Protein AF-X0YY48-F1 (afdb_monomer_lite)

Secondary structure (DSSP, 8-state):
-----SHHHHHHHHH-SSSSS---PPPTT-GGG-HHHHHHHHHIIIIITT---SSHHHHHHHHHHHHHHIIIII----------TTHHHHHHHHHHHHHHTT-TT--HHHHHHHHHHHHHHHHH-GGGS-HHHHHHHHHHHHHTHHHHHHHHTT-HHHHHHHHHHHHHHHHHHHH-

Radius of gyration: 23.63 Å; chains: 1; bounding box: 52×36×58 Å

pLDDT: mean 93.82, std 5.01, range [69.31, 98.44]

Structure (mmCIF, N/CA/C/O backbone):
data_AF-X0YY48-F1
#
_entry.id   AF-X0YY48-F1
#
loop_
_atom_site.group_PDB
_atom_site.id
_atom_site.type_symbol
_atom_site.label_atom_id
_atom_site.label_alt_id
_atom_site.label_comp_id
_atom_site.label_asym_id
_atom_site.label_entity_id
_atom_site.label_seq_id
_atom_site.pdbx_PDB_ins_code
_atom_site.Cartn_x
_atom_site.Cartn_y
_atom_site.Cartn_z
_atom_site.occupancy
_atom_site.B_iso_or_equiv
_atom_site.auth_seq_id
_atom_site.auth_comp_id
_atom_site.auth_asym_id
_atom_site.auth_atom_id
_atom_site.pdbx_PDB_model_num
ATOM 1 N N . LEU A 1 1 ? -4.153 14.478 -32.981 1.00 69.31 1 LEU A N 1
ATOM 2 C CA . LEU A 1 1 ? -4.232 14.202 -31.525 1.00 69.31 1 LEU A CA 1
ATOM 3 C C . LEU A 1 1 ? -4.649 15.491 -30.829 1.00 69.31 1 LEU A C 1
ATOM 5 O O . LEU A 1 1 ? -4.263 16.542 -31.331 1.00 69.31 1 LEU A O 1
ATOM 9 N N . PRO A 1 2 ? -5.451 15.445 -29.755 1.00 80.06 2 PRO A N 1
ATOM 10 C CA . PRO A 1 2 ? -5.837 16.655 -29.034 1.00 80.06 2 PRO A CA 1
ATOM 11 C C . PRO A 1 2 ? -4.608 17.358 -28.448 1.00 80.06 2 PRO A C 1
ATOM 13 O O . PRO A 1 2 ? -3.625 16.710 -28.089 1.00 80.06 2 PRO A O 1
ATOM 16 N N . THR A 1 3 ? -4.661 18.684 -28.354 1.00 86.62 3 THR A N 1
ATOM 17 C CA . THR A 1 3 ? -3.601 19.490 -27.736 1.00 86.62 3 THR A CA 1
ATOM 18 C C . THR A 1 3 ? -3.724 19.400 -26.216 1.00 86.62 3 THR A C 1
ATOM 20 O O . THR A 1 3 ? -4.698 19.890 -25.654 1.00 86.62 3 THR A O 1
ATOM 23 N N . LEU A 1 4 ? -2.743 18.789 -25.545 1.00 91.44 4 LEU A N 1
ATOM 24 C CA . LEU A 1 4 ? -2.766 18.540 -24.097 1.00 91.44 4 LEU A CA 1
ATOM 25 C C . LEU A 1 4 ? -1.741 19.431 -23.377 1.00 91.44 4 LEU A C 1
ATOM 27 O O . LEU A 1 4 ? -0.592 19.029 -23.171 1.00 91.44 4 LEU A O 1
ATOM 31 N N . LYS A 1 5 ? -2.131 20.662 -23.023 1.00 92.00 5 LYS A N 1
ATOM 32 C CA . LYS A 1 5 ? -1.200 21.670 -22.483 1.00 92.00 5 LYS A CA 1
ATOM 33 C C . LYS A 1 5 ? -0.936 21.453 -20.995 1.00 92.00 5 LYS A C 1
ATOM 35 O O . LYS A 1 5 ? 0.216 21.458 -20.559 1.00 92.00 5 LYS A O 1
ATOM 40 N N . THR A 1 6 ? -1.986 21.208 -20.218 1.00 95.62 6 THR A N 1
ATOM 41 C CA . THR A 1 6 ? -1.881 21.072 -18.763 1.00 95.62 6 THR A CA 1
ATOM 42 C C . THR A 1 6 ? -1.774 19.609 -18.321 1.00 95.62 6 THR A C 1
ATOM 44 O O . THR A 1 6 ? -2.052 18.673 -19.075 1.00 95.62 6 THR A O 1
ATOM 47 N N . GLN A 1 7 ? -1.351 19.391 -17.071 1.00 89.94 7 GLN A N 1
ATOM 48 C CA . GLN A 1 7 ? -1.396 18.062 -16.451 1.00 89.94 7 GLN A CA 1
ATOM 49 C C . GLN A 1 7 ? -2.834 17.535 -16.370 1.00 89.94 7 GLN A C 1
ATOM 51 O O . GLN A 1 7 ? -3.054 16.343 -16.574 1.00 89.94 7 GLN A O 1
ATOM 56 N N . GLN A 1 8 ? -3.796 18.420 -16.101 1.00 91.88 8 GLN A N 1
ATOM 57 C CA . GLN A 1 8 ? -5.209 18.076 -16.015 1.00 91.88 8 GLN A CA 1
ATOM 58 C C . GLN A 1 8 ? -5.748 17.624 -17.375 1.00 91.88 8 GLN A C 1
ATOM 60 O O . GLN A 1 8 ? -6.347 16.555 -17.442 1.00 91.88 8 GLN A O 1
ATOM 65 N N . ASP A 1 9 ? -5.428 18.342 -18.458 1.00 92.69 9 ASP A N 1
ATOM 66 C CA . ASP A 1 9 ? -5.825 17.965 -19.823 1.00 92.69 9 ASP A CA 1
ATOM 67 C C . ASP A 1 9 ? -5.272 16.583 -20.183 1.00 92.69 9 ASP A C 1
ATOM 69 O O . ASP A 1 9 ? -5.982 15.731 -20.715 1.00 92.69 9 ASP A O 1
ATOM 73 N N . ARG A 1 10 ? -3.990 16.336 -19.865 1.00 92.25 10 ARG A N 1
ATOM 74 C CA . ARG A 1 10 ? -3.350 15.036 -20.103 1.00 92.25 10 ARG A CA 1
ATOM 75 C C . ARG A 1 10 ? -4.027 13.928 -19.315 1.00 92.25 10 ARG A C 1
ATOM 77 O O . ARG A 1 10 ? -4.259 12.861 -19.875 1.00 92.25 10 ARG A O 1
ATOM 84 N N . ARG A 1 11 ? -4.340 14.170 -18.042 1.00 89.25 11 ARG A N 1
ATOM 85 C CA . ARG A 1 11 ? -4.987 13.189 -17.170 1.00 89.25 11 ARG A CA 1
ATOM 86 C C . ARG A 1 11 ? -6.394 12.859 -17.656 1.00 89.25 11 ARG A C 1
ATOM 88 O O . ARG A 1 11 ? -6.673 11.693 -17.905 1.00 89.25 11 ARG A O 1
ATOM 95 N N . GLN A 1 12 ? -7.217 13.880 -17.887 1.00 90.31 12 GLN A N 1
ATOM 96 C CA . GLN A 1 12 ? -8.575 13.724 -18.402 1.00 90.31 12 GLN A CA 1
ATOM 97 C C . GLN A 1 12 ? -8.575 13.005 -19.749 1.00 90.31 12 GLN A C 1
ATOM 99 O O . GLN A 1 12 ? -9.378 12.102 -19.974 1.00 90.31 12 GLN A O 1
ATOM 104 N N . TRP A 1 13 ? -7.645 13.368 -20.638 1.00 91.31 13 TRP A N 1
ATOM 105 C CA . TRP A 1 13 ? -7.492 12.646 -21.885 1.00 91.31 13 TRP A CA 1
ATOM 106 C C . TRP A 1 13 ? -7.127 11.194 -21.606 1.00 91.31 13 TRP A C 1
ATOM 108 O O . TRP A 1 13 ? -7.864 10.325 -22.040 1.00 91.31 13 TRP A O 1
ATOM 118 N N . LEU A 1 14 ? -6.044 10.891 -20.883 1.00 91.00 14 LEU A N 1
ATOM 119 C CA . LEU A 1 14 ? -5.584 9.517 -20.628 1.00 91.00 14 LEU A CA 1
ATOM 120 C C . LEU A 1 14 ? -6.641 8.617 -19.968 1.00 91.00 14 LEU A C 1
ATOM 122 O O . LEU A 1 14 ? -6.733 7.457 -20.359 1.00 91.00 14 LEU A O 1
ATOM 126 N N . GLU A 1 15 ? -7.442 9.154 -19.049 1.00 90.25 15 GLU A N 1
ATOM 127 C CA . GLU A 1 15 ? -8.513 8.441 -18.336 1.00 90.25 15 GLU A CA 1
ATOM 128 C C . GLU A 1 15 ? -9.792 8.254 -19.180 1.00 90.25 15 GLU A C 1
ATOM 130 O O . GLU A 1 15 ? -10.658 7.466 -18.805 1.00 90.25 15 GLU A O 1
ATOM 135 N N . SER A 1 16 ? -9.923 8.930 -20.331 1.00 90.81 16 SER A N 1
ATOM 136 C CA . SER A 1 16 ? -11.097 8.793 -21.203 1.00 90.81 16 SER A CA 1
ATOM 137 C C . SER A 1 16 ? -11.220 7.374 -21.796 1.00 90.81 16 SER A C 1
ATOM 139 O O . SER A 1 16 ? -10.273 6.902 -22.442 1.00 90.81 16 SER A O 1
ATOM 141 N N . PRO A 1 17 ? -12.391 6.717 -21.654 1.00 91.25 17 PRO A N 1
ATOM 142 C CA . PRO A 1 17 ? -12.649 5.384 -22.200 1.00 91.25 17 PRO A CA 1
ATOM 143 C C . PRO A 1 17 ? -12.988 5.393 -23.699 1.00 91.25 17 PRO A C 1
ATOM 145 O O . PRO A 1 17 ? -13.045 4.337 -24.319 1.00 91.25 17 PRO A O 1
ATOM 148 N N . GLU A 1 18 ? -13.188 6.562 -24.312 1.00 89.00 18 GLU A N 1
ATOM 149 C CA . GLU A 1 18 ? -13.645 6.714 -25.707 1.00 89.00 18 GLU A CA 1
ATOM 150 C C . GLU A 1 18 ? -12.530 6.489 -26.746 1.00 89.00 18 GLU A C 1
ATOM 152 O O . GLU A 1 18 ? -12.644 6.843 -27.920 1.00 89.00 18 GLU A O 1
ATOM 157 N N . LYS A 1 19 ? -11.405 5.915 -26.317 1.00 90.56 19 LYS A N 1
ATOM 158 C CA . LYS A 1 19 ? -10.211 5.710 -27.133 1.00 90.56 19 LYS A CA 1
ATOM 159 C C . LYS A 1 19 ? -9.981 4.235 -27.405 1.00 90.56 19 LYS A C 1
ATOM 161 O O . LYS A 1 19 ? -10.219 3.388 -26.555 1.00 90.56 19 LYS A O 1
ATOM 166 N N . ARG A 1 20 ? -9.382 3.940 -28.566 1.00 91.19 20 ARG A N 1
ATOM 167 C CA . ARG A 1 20 ? -8.947 2.579 -28.935 1.00 91.19 20 ARG A CA 1
ATOM 168 C C . ARG A 1 20 ? -8.009 1.951 -27.894 1.00 91.19 20 ARG A C 1
ATOM 170 O O . ARG A 1 20 ? -8.016 0.738 -27.734 1.00 91.19 20 ARG A O 1
ATOM 177 N N . ILE A 1 21 ? -7.178 2.764 -27.239 1.00 89.50 21 ILE A N 1
ATOM 178 C CA . ILE A 1 21 ? -6.265 2.333 -26.176 1.00 89.50 21 ILE A CA 1
ATOM 179 C C . ILE A 1 21 ? -6.704 3.007 -24.879 1.00 89.50 21 ILE A C 1
ATOM 181 O O . ILE A 1 21 ? -6.649 4.236 -24.768 1.00 89.50 21 ILE A O 1
ATOM 185 N N . VAL A 1 22 ? -7.118 2.187 -23.916 1.00 89.38 22 VAL A N 1
ATOM 186 C CA . VAL A 1 22 ? -7.503 2.607 -22.566 1.00 89.38 22 VAL A CA 1
ATOM 187 C C . VAL A 1 22 ? -6.325 2.370 -21.626 1.00 89.38 22 VAL A C 1
ATOM 189 O O . VAL A 1 22 ? -5.726 1.295 -21.625 1.00 89.38 22 VAL A O 1
ATOM 192 N N . PHE A 1 23 ? -5.976 3.384 -20.837 1.00 88.06 23 PHE A N 1
ATOM 193 C CA . PHE A 1 23 ? -4.889 3.295 -19.866 1.00 88.06 23 PHE A CA 1
ATOM 194 C C . PHE A 1 23 ? -5.444 2.903 -18.497 1.00 88.06 23 PHE A C 1
ATOM 196 O O . PHE A 1 23 ? -6.276 3.608 -17.932 1.00 88.06 23 PHE A O 1
ATOM 203 N N . HIS A 1 24 ? -4.946 1.798 -17.941 1.00 84.50 24 HIS A N 1
ATOM 204 C CA . HIS A 1 24 ? -5.220 1.404 -16.562 1.00 84.50 24 HIS A CA 1
ATOM 205 C C . HIS A 1 24 ? -4.072 1.865 -15.668 1.00 84.50 24 HIS A C 1
ATOM 207 O O . HIS A 1 24 ? -2.955 1.355 -15.755 1.00 84.50 24 HIS A O 1
ATOM 213 N N . PHE A 1 25 ? -4.344 2.852 -14.817 1.00 84.19 25 PHE A N 1
ATOM 214 C CA . PHE A 1 25 ? -3.358 3.364 -13.876 1.00 84.19 25 PHE A CA 1
ATOM 215 C C . PHE A 1 25 ? -3.282 2.489 -12.629 1.00 84.19 25 PHE A C 1
ATOM 217 O O . PHE A 1 25 ? -4.297 2.106 -12.049 1.00 84.19 25 PHE A O 1
ATOM 224 N N . LEU A 1 26 ? -2.055 2.208 -12.200 1.00 84.06 26 LEU A N 1
ATOM 225 C CA . LEU A 1 26 ? -1.795 1.593 -10.906 1.00 84.06 26 LEU A CA 1
ATOM 226 C C . LEU A 1 26 ? -2.045 2.609 -9.783 1.00 84.06 26 LEU A C 1
ATOM 228 O O . LEU A 1 26 ? -1.951 3.819 -10.023 1.00 84.06 26 LEU A O 1
ATOM 232 N N . PRO A 1 27 ? -2.324 2.145 -8.551 1.00 82.69 27 PRO A N 1
ATOM 233 C CA . PRO A 1 27 ? -2.406 3.028 -7.398 1.00 82.69 27 PRO A CA 1
ATOM 234 C C . PRO A 1 27 ? -1.161 3.909 -7.286 1.00 82.69 27 PRO A C 1
ATOM 236 O O . PRO A 1 27 ? -0.051 3.484 -7.616 1.00 82.69 27 PRO A O 1
ATOM 239 N N . THR A 1 28 ? -1.327 5.127 -6.777 1.00 79.38 28 THR A N 1
ATOM 240 C CA . THR A 1 28 ? -0.198 6.009 -6.471 1.00 79.38 28 THR A CA 1
ATOM 241 C C . THR A 1 28 ? 0.810 5.269 -5.580 1.00 79.38 28 THR A C 1
ATOM 243 O O . THR A 1 28 ? 0.419 4.608 -4.620 1.00 79.38 28 THR A O 1
ATOM 246 N N . HIS A 1 29 ? 2.104 5.353 -5.912 1.00 80.44 29 HIS A N 1
ATOM 247 C CA . HIS A 1 29 ? 3.204 4.584 -5.291 1.00 80.44 29 HIS A CA 1
ATOM 248 C C . HIS A 1 29 ? 3.178 3.058 -5.522 1.00 80.44 29 HIS A C 1
ATOM 250 O O . HIS A 1 29 ? 4.001 2.330 -4.971 1.00 80.44 29 HIS A O 1
ATOM 256 N N . GLY A 1 30 ? 2.284 2.560 -6.374 1.00 84.81 30 GLY A N 1
ATOM 257 C CA . GLY A 1 30 ? 2.209 1.164 -6.801 1.00 84.81 30 GLY A CA 1
ATOM 258 C C . GLY A 1 30 ? 3.091 0.834 -8.004 1.00 84.81 30 GLY A C 1
ATOM 259 O O . GLY A 1 30 ? 2.754 -0.090 -8.735 1.00 84.81 30 GLY A O 1
ATOM 260 N N . SER A 1 31 ? 4.186 1.569 -8.251 1.00 83.69 31 SER A N 1
ATOM 261 C CA . SER A 1 31 ? 5.044 1.343 -9.431 1.00 83.69 31 SER A CA 1
ATOM 262 C C . SER A 1 31 ? 5.583 -0.084 -9.491 1.00 83.69 31 SER A C 1
ATOM 264 O O . SER A 1 31 ? 5.670 -0.652 -10.568 1.00 83.69 31 SER A O 1
ATOM 266 N N . TRP A 1 32 ? 5.828 -0.713 -8.342 1.00 84.00 32 TRP A N 1
ATOM 267 C CA . TRP A 1 32 ? 6.264 -2.108 -8.239 1.00 84.00 32 TRP A CA 1
ATOM 268 C C . TRP A 1 32 ? 5.260 -3.140 -8.793 1.00 84.00 32 TRP A C 1
ATOM 270 O O . TRP A 1 32 ? 5.640 -4.283 -9.027 1.00 84.00 32 TRP A O 1
ATOM 280 N N . LEU A 1 33 ? 3.994 -2.764 -9.016 1.00 87.44 33 LEU A N 1
ATOM 281 C CA . LEU A 1 33 ? 3.006 -3.598 -9.717 1.00 87.44 33 LEU A CA 1
ATOM 282 C C . LEU A 1 33 ? 3.109 -3.479 -11.244 1.00 87.44 33 LEU A C 1
ATOM 284 O O . LEU A 1 33 ? 2.470 -4.246 -11.964 1.00 87.44 33 LEU A O 1
ATOM 288 N N . ASN A 1 34 ? 3.879 -2.515 -11.750 1.00 87.88 34 ASN A N 1
ATOM 289 C CA . ASN A 1 34 ? 4.043 -2.296 -13.175 1.00 87.88 34 ASN A CA 1
ATOM 290 C C . ASN A 1 34 ? 5.014 -3.327 -13.753 1.00 87.88 34 ASN A C 1
ATOM 292 O O . ASN A 1 34 ? 6.184 -3.377 -13.380 1.00 87.88 34 ASN A O 1
ATOM 296 N N . LEU A 1 35 ? 4.541 -4.125 -14.709 1.00 88.81 35 LEU A N 1
ATOM 297 C CA . LEU A 1 35 ? 5.348 -5.162 -15.357 1.00 88.81 35 LEU A CA 1
ATOM 298 C C . LEU A 1 35 ? 6.591 -4.601 -16.059 1.00 88.81 35 LEU A C 1
ATOM 300 O O . LEU A 1 35 ? 7.588 -5.311 -16.177 1.00 88.81 35 LEU A O 1
ATOM 304 N N . ILE A 1 36 ? 6.567 -3.332 -16.486 1.00 90.50 36 ILE A N 1
ATOM 305 C CA . ILE A 1 36 ? 7.752 -2.708 -17.086 1.00 90.50 36 ILE A CA 1
ATOM 306 C C . ILE A 1 36 ? 8.927 -2.643 -16.101 1.00 90.50 36 ILE A C 1
ATOM 308 O O . ILE A 1 36 ? 10.070 -2.802 -16.515 1.00 90.50 36 ILE A O 1
ATOM 312 N N . GLU A 1 37 ? 8.659 -2.501 -14.799 1.00 91.62 37 GLU A N 1
ATOM 313 C CA . GLU A 1 37 ? 9.699 -2.463 -13.764 1.00 91.62 37 GLU A CA 1
ATOM 314 C C . GLU A 1 37 ? 10.371 -3.832 -13.603 1.00 91.62 37 GLU A C 1
ATOM 316 O O . GLU A 1 37 ? 11.575 -3.914 -13.367 1.00 91.62 37 GLU A O 1
ATOM 321 N N . ILE A 1 38 ? 9.623 -4.926 -13.801 1.00 90.25 38 ILE A N 1
ATOM 322 C CA . ILE A 1 38 ? 10.189 -6.284 -13.832 1.00 90.25 38 ILE A CA 1
ATOM 323 C C . ILE A 1 38 ? 11.161 -6.405 -15.007 1.00 90.25 38 ILE A C 1
ATOM 325 O O . ILE A 1 38 ? 12.280 -6.893 -14.841 1.00 90.25 38 ILE A O 1
ATOM 329 N N . TRP A 1 39 ? 10.759 -5.929 -16.188 1.00 94.50 39 TRP A N 1
ATOM 330 C CA . TRP A 1 39 ? 11.623 -5.944 -17.365 1.00 94.50 39 TRP A CA 1
ATOM 331 C C . TRP A 1 39 ? 12.865 -5.060 -17.189 1.00 94.50 39 TRP A C 1
ATOM 333 O O . TRP A 1 39 ? 13.965 -5.504 -17.512 1.00 94.50 39 TRP A O 1
ATOM 343 N N . PHE A 1 40 ? 12.736 -3.867 -16.600 1.00 95.31 40 PHE A N 1
ATOM 344 C CA . PHE A 1 40 ? 13.894 -3.035 -16.258 1.00 95.31 40 PHE A CA 1
ATOM 345 C C . PHE A 1 40 ? 14.828 -3.721 -15.257 1.00 95.31 40 PHE A C 1
ATOM 347 O O . PHE A 1 40 ? 16.044 -3.640 -15.409 1.00 95.31 40 PHE A O 1
ATOM 354 N N . GLY A 1 41 ? 14.292 -4.468 -14.287 1.00 94.69 41 GLY A N 1
ATOM 355 C CA . GLY A 1 41 ? 15.096 -5.307 -13.399 1.00 94.69 41 GLY A CA 1
ATOM 356 C C . GLY A 1 41 ? 15.887 -6.378 -14.156 1.00 94.69 41 GLY A C 1
ATOM 357 O O . GLY A 1 41 ? 17.062 -6.602 -13.866 1.00 94.69 41 GLY A O 1
ATOM 358 N N . ILE A 1 42 ? 15.281 -7.004 -15.167 1.00 95.75 42 ILE A N 1
ATOM 359 C CA . ILE A 1 42 ? 15.957 -7.974 -16.037 1.00 95.75 42 ILE A CA 1
ATOM 360 C C . ILE A 1 42 ? 17.052 -7.293 -16.864 1.00 95.75 42 ILE A C 1
ATOM 362 O O . ILE A 1 42 ? 18.185 -7.771 -16.857 1.00 95.75 42 ILE A O 1
ATOM 366 N N . LEU A 1 43 ? 16.740 -6.180 -17.535 1.00 97.25 43 LEU A N 1
ATOM 367 C CA . LEU A 1 43 ? 17.709 -5.375 -18.287 1.00 97.25 43 LEU A CA 1
ATOM 368 C C . LEU A 1 43 ? 18.904 -5.009 -17.400 1.00 97.25 43 LEU A C 1
ATOM 370 O O . LEU A 1 43 ? 20.049 -5.251 -17.778 1.00 97.25 43 LEU A O 1
ATOM 374 N N . GLN A 1 44 ? 18.632 -4.506 -16.194 1.00 97.12 44 GLN A N 1
ATOM 375 C CA . GLN A 1 44 ? 19.664 -4.167 -15.226 1.00 97.12 44 GLN A CA 1
ATOM 376 C C . GLN A 1 44 ? 20.539 -5.382 -14.920 1.00 97.12 44 GLN A C 1
ATOM 378 O O . GLN A 1 44 ? 21.747 -5.308 -15.081 1.00 97.12 44 GLN A O 1
ATOM 383 N N . GLN A 1 45 ? 19.958 -6.512 -14.510 1.00 97.38 45 GLN A N 1
ATOM 384 C CA . GLN A 1 45 ? 20.736 -7.684 -14.092 1.00 97.38 45 GLN A CA 1
ATOM 385 C C . GLN A 1 45 ? 21.480 -8.382 -15.237 1.00 97.38 45 GLN A C 1
ATOM 387 O O . GLN A 1 45 ? 22.482 -9.039 -14.976 1.00 97.38 45 GLN A O 1
ATOM 392 N N . LYS A 1 46 ? 20.973 -8.314 -16.472 1.00 95.44 46 LYS A N 1
ATOM 393 C CA . LYS A 1 46 ? 21.483 -9.111 -17.599 1.00 95.44 46 LYS A CA 1
ATOM 394 C C . LYS A 1 46 ? 22.356 -8.335 -18.575 1.00 95.44 46 LYS A C 1
ATOM 396 O O . LYS A 1 46 ? 23.151 -8.961 -19.267 1.00 95.44 46 LYS A O 1
ATOM 401 N N . ALA A 1 47 ? 22.192 -7.018 -18.660 1.00 95.44 47 ALA A N 1
ATOM 402 C CA . ALA A 1 47 ? 22.872 -6.207 -19.666 1.00 95.44 47 ALA A CA 1
ATOM 403 C C . ALA A 1 47 ? 23.691 -5.051 -19.091 1.00 95.44 47 ALA A C 1
ATOM 405 O O . ALA A 1 47 ? 24.547 -4.538 -19.808 1.00 95.44 47 ALA A O 1
ATOM 406 N N . LEU A 1 48 ? 23.401 -4.616 -17.859 1.00 96.62 48 LEU A N 1
ATOM 407 C CA . LEU A 1 48 ? 24.001 -3.411 -17.270 1.00 96.62 48 LEU A CA 1
ATOM 408 C C . LEU A 1 48 ? 24.801 -3.695 -15.997 1.00 96.62 48 LEU A C 1
ATOM 410 O O . LEU A 1 48 ? 25.728 -2.960 -15.673 1.00 96.62 48 LEU A O 1
ATOM 414 N N . LYS A 1 49 ? 24.425 -4.726 -15.240 1.00 94.38 49 LYS A N 1
ATOM 415 C CA . LYS A 1 49 ? 25.099 -5.101 -14.005 1.00 94.38 49 LYS A CA 1
ATOM 416 C C . LYS A 1 49 ? 26.504 -5.591 -14.340 1.00 94.38 49 LYS A C 1
ATOM 418 O O . LYS A 1 49 ? 26.658 -6.481 -15.167 1.00 94.38 49 LYS A O 1
ATOM 423 N N . ASP A 1 50 ? 27.480 -4.991 -13.668 1.00 93.25 50 ASP A N 1
ATOM 424 C CA . ASP A 1 50 ? 28.916 -5.254 -13.800 1.00 93.25 50 ASP A CA 1
ATOM 425 C C . ASP A 1 50 ? 29.561 -4.747 -15.108 1.00 93.25 50 ASP A C 1
ATOM 427 O O . ASP A 1 50 ? 30.735 -5.005 -15.358 1.00 93.25 50 ASP A O 1
ATOM 431 N N . GLU A 1 51 ? 28.837 -3.957 -15.907 1.00 92.38 51 GLU A N 1
ATOM 432 C CA . GLU A 1 51 ? 29.366 -3.310 -17.113 1.00 92.38 51 GLU A CA 1
ATOM 433 C C . GLU A 1 51 ? 29.822 -1.873 -16.819 1.00 92.38 51 GLU A C 1
ATOM 435 O O . GLU A 1 51 ? 29.247 -1.168 -15.987 1.00 92.38 51 GLU A O 1
ATOM 440 N N . SER A 1 52 ? 30.847 -1.414 -17.536 1.00 93.50 52 SER A N 1
ATOM 441 C CA . SER A 1 52 ? 31.292 -0.016 -17.532 1.00 93.50 52 SER A CA 1
ATOM 442 C C . SER A 1 52 ? 31.242 0.538 -18.950 1.00 93.50 52 SER A C 1
ATOM 444 O O . SER A 1 52 ? 31.726 -0.096 -19.885 1.00 93.50 52 SER A O 1
ATOM 446 N N . PHE A 1 53 ? 30.669 1.728 -19.111 1.00 95.62 53 PHE A N 1
ATOM 447 C CA . PHE A 1 53 ? 30.487 2.365 -20.414 1.00 95.62 53 PHE A CA 1
ATOM 448 C C . PHE A 1 53 ? 31.402 3.577 -20.539 1.00 95.62 53 PHE A C 1
ATOM 450 O O . PHE A 1 53 ? 31.512 4.380 -19.616 1.00 95.62 53 PHE A O 1
ATOM 457 N N . ILE A 1 54 ? 32.056 3.704 -21.692 1.00 95.69 54 ILE 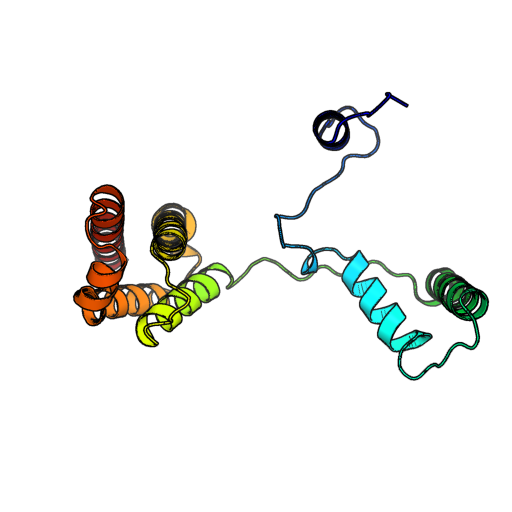A N 1
ATOM 458 C CA . ILE A 1 54 ? 32.997 4.794 -21.980 1.00 95.69 54 ILE A CA 1
ATOM 459 C C . ILE A 1 54 ? 32.236 6.039 -22.475 1.00 95.69 54 ILE A C 1
ATOM 461 O O . ILE A 1 54 ? 32.739 7.157 -22.380 1.00 95.69 54 ILE A O 1
ATOM 465 N N . SER A 1 55 ? 31.000 5.863 -22.958 1.00 97.12 55 SER A N 1
ATOM 466 C CA . SER A 1 55 ? 30.118 6.945 -23.393 1.00 97.12 55 SER A CA 1
ATOM 467 C C . SER A 1 55 ? 28.629 6.614 -23.229 1.00 97.12 55 SER A C 1
ATOM 469 O O . SER A 1 55 ? 28.224 5.448 -23.182 1.00 97.12 55 SER A O 1
ATOM 471 N N . ASP A 1 56 ? 27.791 7.652 -23.247 1.00 96.94 56 ASP A N 1
ATOM 472 C CA . ASP A 1 56 ? 26.327 7.516 -23.297 1.00 96.94 56 ASP A CA 1
ATOM 473 C C . ASP A 1 56 ? 25.858 6.766 -24.553 1.00 96.94 56 ASP A C 1
ATOM 475 O O . ASP A 1 56 ? 24.855 6.047 -24.529 1.00 96.94 56 ASP A O 1
ATOM 479 N N . THR A 1 57 ? 26.595 6.905 -25.659 1.00 97.62 57 THR A N 1
ATOM 480 C CA . THR A 1 57 ? 26.330 6.178 -26.904 1.00 97.62 57 THR A CA 1
ATOM 481 C C . THR A 1 57 ? 26.507 4.676 -26.705 1.00 97.62 57 THR A C 1
ATOM 483 O O . THR A 1 57 ? 25.663 3.903 -27.160 1.00 97.62 57 THR A O 1
ATOM 486 N N . ASP A 1 58 ? 27.545 4.255 -25.980 1.00 96.69 58 ASP A N 1
ATOM 487 C CA . ASP A 1 58 ? 27.796 2.838 -25.698 1.00 96.69 58 ASP A CA 1
ATOM 488 C C . ASP A 1 58 ? 26.702 2.246 -24.810 1.00 96.69 58 ASP A C 1
ATOM 490 O O . ASP A 1 58 ? 26.164 1.180 -25.118 1.00 96.69 58 ASP A O 1
ATOM 494 N N . LEU A 1 59 ? 26.297 2.975 -23.764 1.00 97.25 59 LEU A N 1
ATOM 495 C CA . LEU A 1 59 ? 25.175 2.584 -22.910 1.00 97.25 59 LEU A CA 1
ATOM 496 C C . LEU A 1 59 ? 23.881 2.437 -23.723 1.00 97.25 59 LEU A C 1
ATOM 498 O O . LEU A 1 59 ? 23.179 1.427 -23.621 1.00 97.25 59 LEU A O 1
ATOM 502 N N . LYS A 1 60 ? 23.569 3.423 -24.570 1.00 97.75 60 LYS A N 1
ATOM 503 C CA . LYS A 1 60 ? 22.386 3.388 -25.437 1.00 97.75 60 LYS A CA 1
ATOM 504 C C . LYS A 1 60 ? 22.419 2.181 -26.372 1.00 97.75 60 LYS A C 1
ATOM 506 O O . LYS A 1 60 ? 21.418 1.473 -26.490 1.00 97.75 60 LYS A O 1
ATOM 511 N N . ASN A 1 61 ? 23.557 1.930 -27.015 1.00 97.38 61 ASN A N 1
ATOM 512 C CA . ASN A 1 61 ? 23.728 0.796 -27.918 1.00 97.38 61 ASN A CA 1
ATOM 513 C C . ASN A 1 61 ? 23.557 -0.533 -27.180 1.00 97.38 61 ASN A C 1
ATOM 515 O O . ASN A 1 61 ? 22.873 -1.423 -27.686 1.00 97.38 61 ASN A O 1
ATOM 519 N N . ARG A 1 62 ? 24.093 -0.649 -25.958 1.00 97.12 62 ARG A N 1
ATOM 520 C CA . ARG A 1 62 ? 23.911 -1.829 -25.108 1.00 97.12 62 ARG A CA 1
ATOM 521 C C . ARG A 1 62 ? 22.441 -2.082 -24.783 1.00 97.12 62 ARG A C 1
ATOM 523 O O . ARG A 1 62 ? 21.978 -3.209 -24.949 1.00 97.12 62 ARG A O 1
ATOM 530 N N . ILE A 1 63 ? 21.700 -1.047 -24.380 1.00 97.81 63 ILE A N 1
ATOM 531 C CA . ILE A 1 63 ? 20.264 -1.152 -24.075 1.00 97.81 63 ILE A CA 1
ATOM 532 C C . ILE A 1 63 ? 19.470 -1.566 -25.321 1.00 97.81 63 ILE A C 1
ATOM 534 O O . ILE A 1 63 ? 18.652 -2.484 -25.245 1.00 97.81 63 ILE A O 1
ATOM 538 N N . ILE A 1 64 ? 19.709 -0.925 -26.471 1.00 98.12 64 ILE A N 1
ATOM 539 C CA . ILE A 1 64 ? 19.002 -1.234 -27.726 1.00 98.12 64 ILE A CA 1
ATOM 540 C C . ILE A 1 64 ? 19.309 -2.663 -28.180 1.00 98.12 64 ILE A C 1
ATOM 542 O O . ILE A 1 64 ? 18.389 -3.409 -28.513 1.00 98.12 64 ILE A O 1
ATOM 546 N N . SER A 1 65 ? 20.583 -3.060 -28.150 1.00 97.69 65 SER A N 1
ATOM 547 C CA . SER A 1 65 ? 21.020 -4.407 -28.519 1.00 97.69 65 SER A CA 1
ATOM 548 C C . SER A 1 65 ? 20.359 -5.462 -27.634 1.00 97.69 65 SER A C 1
ATOM 550 O O . SER A 1 65 ? 19.739 -6.386 -28.155 1.00 97.69 65 SER A O 1
ATOM 552 N N . TYR A 1 66 ? 20.386 -5.280 -26.311 1.00 97.69 66 TYR A N 1
ATOM 553 C CA . TYR A 1 66 ? 19.724 -6.209 -25.399 1.00 97.69 66 TYR A CA 1
ATOM 554 C C . TYR A 1 66 ? 18.204 -6.234 -25.591 1.00 97.69 66 TYR A C 1
ATOM 556 O O . TYR A 1 66 ? 17.594 -7.295 -25.514 1.00 97.69 66 TYR A O 1
ATOM 564 N N . THR A 1 67 ? 17.581 -5.089 -25.881 1.00 97.88 67 THR A N 1
ATOM 565 C CA . THR A 1 67 ? 16.141 -5.021 -26.174 1.00 97.88 67 THR A CA 1
ATOM 566 C C . THR A 1 67 ? 15.789 -5.836 -27.420 1.00 97.88 67 THR A C 1
ATOM 568 O O . THR A 1 67 ? 14.786 -6.546 -27.420 1.00 97.88 67 THR A O 1
ATOM 571 N N . ALA A 1 68 ? 16.620 -5.787 -28.466 1.00 98.12 68 ALA A N 1
ATOM 572 C CA . ALA A 1 68 ? 16.432 -6.598 -29.667 1.00 98.12 68 ALA A CA 1
ATOM 573 C C . ALA A 1 68 ? 16.570 -8.100 -29.366 1.00 98.12 68 ALA A C 1
ATOM 575 O O . ALA A 1 68 ? 15.691 -8.873 -29.739 1.00 98.12 68 ALA A O 1
ATOM 576 N N . THR A 1 69 ? 17.612 -8.502 -28.629 1.00 97.75 69 THR A N 1
ATOM 577 C CA . THR A 1 69 ? 17.790 -9.890 -28.167 1.00 97.75 69 THR A CA 1
ATOM 578 C C . THR A 1 69 ? 16.601 -10.353 -27.325 1.00 97.75 69 THR A C 1
ATOM 580 O O . THR A 1 69 ? 16.048 -11.420 -27.560 1.00 97.75 69 THR A O 1
ATOM 583 N N . TRP A 1 70 ? 16.142 -9.530 -26.377 1.00 97.25 70 TRP A N 1
ATOM 584 C CA . TRP A 1 70 ? 14.958 -9.832 -25.578 1.00 97.25 70 TRP A CA 1
ATOM 585 C C . TRP A 1 70 ? 13.731 -10.080 -26.453 1.00 97.25 70 TRP A C 1
ATOM 587 O O . TRP A 1 70 ? 13.065 -11.096 -26.284 1.00 97.25 70 TRP A O 1
ATOM 597 N N . ASN A 1 71 ? 13.449 -9.180 -27.396 1.00 96.62 71 ASN A N 1
ATOM 598 C CA . ASN A 1 71 ? 12.275 -9.280 -28.259 1.00 96.62 71 ASN A CA 1
ATOM 599 C C . ASN A 1 71 ? 12.298 -10.515 -29.167 1.00 96.62 71 ASN A C 1
ATOM 601 O O . ASN A 1 71 ? 11.241 -11.093 -29.406 1.00 96.62 71 ASN A O 1
ATOM 605 N N . ASN A 1 72 ? 13.474 -10.912 -29.652 1.00 97.81 72 ASN A N 1
ATOM 606 C CA . ASN A 1 72 ? 13.615 -12.049 -30.558 1.00 97.81 72 ASN A CA 1
ATOM 607 C C . ASN A 1 72 ? 13.627 -13.392 -29.817 1.00 97.81 72 ASN A C 1
ATOM 609 O O . ASN A 1 72 ? 12.956 -14.328 -30.244 1.00 97.81 72 ASN A O 1
ATOM 613 N N . ASP A 1 73 ? 14.365 -13.474 -28.707 1.00 97.06 73 ASP A N 1
ATOM 614 C CA . ASP A 1 73 ? 14.764 -14.762 -28.127 1.00 97.06 73 ASP A CA 1
ATOM 615 C C . ASP A 1 73 ? 14.081 -15.062 -26.788 1.00 97.06 73 ASP A C 1
ATOM 617 O O . ASP A 1 73 ? 13.904 -16.223 -26.417 1.00 97.06 73 ASP A O 1
ATOM 621 N N . PHE A 1 74 ? 13.699 -14.025 -26.037 1.00 95.81 74 PHE A N 1
ATOM 622 C CA . PHE A 1 74 ? 13.233 -14.173 -24.655 1.00 95.81 74 PHE A CA 1
ATOM 623 C C . PHE A 1 74 ? 11.819 -13.657 -24.416 1.00 95.81 74 PHE A C 1
ATOM 625 O O . PHE A 1 74 ? 11.287 -13.891 -23.334 1.00 95.81 74 PHE A O 1
ATOM 632 N N . ALA A 1 75 ? 11.197 -12.955 -25.362 1.00 94.38 75 ALA A N 1
ATOM 633 C CA . ALA A 1 75 ? 9.902 -12.333 -25.146 1.00 94.38 75 ALA A CA 1
ATOM 634 C C . ALA A 1 75 ? 8.820 -13.383 -24.873 1.00 94.38 75 ALA A C 1
ATOM 636 O O . ALA A 1 75 ? 8.538 -14.266 -25.677 1.00 94.38 75 ALA A O 1
ATOM 637 N N . HIS A 1 76 ? 8.180 -13.251 -23.717 1.00 93.25 76 HIS A N 1
ATOM 638 C CA . HIS A 1 76 ? 7.039 -14.058 -23.320 1.00 93.25 76 HIS A CA 1
ATOM 639 C C . HIS A 1 76 ? 6.111 -13.226 -22.429 1.00 93.25 76 HIS A C 1
ATOM 641 O O . HIS A 1 76 ? 6.560 -12.269 -21.789 1.00 93.25 76 HIS A O 1
ATOM 647 N N . PRO A 1 77 ? 4.816 -13.573 -22.350 1.00 91.44 77 PRO A N 1
ATOM 648 C CA . PRO A 1 77 ? 3.913 -12.934 -21.406 1.00 91.44 77 PRO A CA 1
ATOM 649 C C . PRO A 1 77 ? 4.398 -13.127 -19.965 1.00 91.44 77 PRO A C 1
ATOM 651 O O . PRO A 1 77 ? 4.587 -14.259 -19.508 1.00 91.44 77 PRO A O 1
ATOM 654 N N . PHE A 1 78 ? 4.550 -12.029 -19.223 1.00 88.81 78 PHE A N 1
ATOM 655 C CA . PHE A 1 78 ? 4.783 -12.108 -17.785 1.00 88.81 78 PHE A CA 1
ATOM 656 C C . PHE A 1 78 ? 3.550 -12.693 -17.094 1.00 88.81 78 PHE A C 1
ATOM 658 O O . PHE A 1 78 ? 2.428 -12.216 -17.276 1.00 88.81 78 PHE A O 1
ATOM 665 N N . LYS A 1 79 ? 3.756 -13.721 -16.267 1.00 87.25 79 LYS A N 1
ATOM 666 C CA . LYS A 1 79 ? 2.689 -14.288 -15.438 1.00 87.25 79 LYS A CA 1
ATOM 667 C C . LYS A 1 79 ? 2.496 -13.417 -14.202 1.00 87.25 79 LYS A C 1
ATOM 669 O O . LYS A 1 79 ? 3.339 -13.406 -13.308 1.00 87.25 79 LYS A O 1
ATOM 674 N N . PHE A 1 80 ? 1.378 -12.703 -14.149 1.00 83.94 80 PHE A N 1
ATOM 675 C CA . PHE A 1 80 ? 1.011 -11.911 -12.983 1.00 83.94 80 PHE A CA 1
ATOM 676 C C . PHE A 1 80 ? 0.444 -12.823 -11.890 1.00 83.94 80 PHE A C 1
ATOM 678 O O . PHE A 1 80 ? -0.624 -13.406 -12.052 1.00 83.94 80 PHE A O 1
ATOM 685 N N . SER A 1 81 ? 1.174 -12.969 -10.786 1.00 82.81 81 SER A N 1
ATOM 686 C CA . SER A 1 81 ? 0.766 -13.801 -9.644 1.00 82.81 81 SER A CA 1
ATOM 687 C C . SER A 1 81 ? 0.310 -12.989 -8.431 1.00 82.81 81 SER A C 1
ATOM 689 O O . SER A 1 81 ? -0.143 -13.565 -7.444 1.00 82.81 81 SER A O 1
ATOM 691 N N . TYR A 1 82 ? 0.427 -11.658 -8.471 1.00 85.50 82 TYR A N 1
ATOM 692 C CA . TYR A 1 82 ? 0.090 -10.822 -7.327 1.00 85.50 82 TYR A CA 1
ATOM 693 C C . TYR A 1 82 ? -1.422 -10.601 -7.218 1.00 85.50 82 TYR A C 1
ATOM 695 O O . TYR A 1 82 ? -2.026 -9.908 -8.027 1.00 85.50 82 TYR A O 1
ATOM 703 N N . THR A 1 83 ? -2.035 -11.150 -6.174 1.00 86.44 83 THR A N 1
ATOM 704 C CA . THR A 1 83 ? -3.486 -11.059 -5.935 1.00 86.44 83 THR A CA 1
ATOM 705 C C . THR A 1 83 ? -3.863 -10.042 -4.856 1.00 86.44 83 THR A C 1
ATOM 707 O O . THR A 1 83 ? -5.043 -9.837 -4.579 1.00 86.44 83 THR A O 1
ATOM 710 N N . GLY A 1 84 ? -2.880 -9.421 -4.195 1.00 87.38 84 GLY A N 1
ATOM 711 C CA . GLY A 1 84 ? -3.124 -8.604 -3.000 1.00 87.38 84 GLY A CA 1
ATOM 712 C C . GLY A 1 84 ? -3.409 -9.412 -1.731 1.00 87.38 84 GLY A C 1
ATOM 713 O O . GLY A 1 84 ? -3.652 -8.828 -0.671 1.00 87.38 84 GLY A O 1
ATOM 714 N N . GLU A 1 85 ? -3.366 -10.744 -1.800 1.00 89.25 85 GLU A N 1
ATOM 715 C CA . GLU A 1 85 ? -3.618 -11.602 -0.647 1.00 89.25 85 GLU A CA 1
ATOM 716 C C . GLU A 1 85 ? -2.619 -11.330 0.492 1.00 89.25 85 GLU A C 1
ATOM 718 O O . GLU A 1 85 ? -1.421 -11.118 0.288 1.00 89.25 85 GLU A O 1
ATOM 723 N N . GLY A 1 86 ? -3.142 -11.253 1.718 1.00 91.19 86 GLY A N 1
ATOM 724 C CA . GLY A 1 86 ? -2.364 -10.932 2.916 1.00 91.19 86 GLY A CA 1
ATOM 725 C C . GLY A 1 86 ? -1.933 -9.464 3.051 1.00 91.19 86 GLY A C 1
ATOM 726 O O . GLY A 1 86 ? -1.348 -9.107 4.073 1.00 91.19 86 GLY A O 1
ATOM 727 N N . LEU A 1 87 ? -2.226 -8.586 2.080 1.00 92.81 87 LEU A N 1
ATOM 728 C CA . LEU A 1 87 ? -1.867 -7.164 2.172 1.00 92.81 87 LEU A CA 1
ATOM 729 C C . LEU A 1 87 ? -2.533 -6.481 3.375 1.00 92.81 87 LEU A C 1
ATOM 731 O O . LEU A 1 87 ? -1.865 -5.774 4.123 1.00 92.81 87 LEU A O 1
ATOM 735 N N . HIS A 1 88 ? -3.823 -6.737 3.596 1.00 95.12 88 HIS A N 1
ATOM 736 C CA . HIS A 1 88 ? -4.603 -6.164 4.697 1.00 95.12 88 HIS A CA 1
ATOM 737 C C . HIS A 1 88 ? -3.970 -6.497 6.058 1.00 95.12 88 HIS A C 1
ATOM 739 O O . HIS A 1 88 ? -3.717 -5.609 6.868 1.00 95.12 88 HIS A O 1
ATOM 745 N N . GLU A 1 89 ? -3.611 -7.768 6.268 1.00 96.31 89 GLU A N 1
ATOM 746 C CA . GLU A 1 89 ? -2.945 -8.231 7.489 1.00 96.31 89 GLU A CA 1
ATOM 747 C C . GLU A 1 89 ? -1.555 -7.601 7.673 1.00 96.31 89 GLU A C 1
ATOM 749 O O . GLU A 1 89 ? -1.194 -7.221 8.789 1.00 96.31 89 GLU A O 1
ATOM 754 N N . LYS A 1 90 ? -0.788 -7.426 6.586 1.00 95.81 90 LYS A N 1
ATOM 755 C CA . LYS A 1 90 ? 0.515 -6.739 6.620 1.00 95.81 90 LYS A CA 1
ATOM 756 C C . LYS A 1 90 ? 0.383 -5.274 7.025 1.00 95.81 90 LYS A C 1
ATOM 758 O O . LYS A 1 90 ? 1.201 -4.796 7.807 1.00 95.81 90 LYS A O 1
ATOM 763 N N . VAL A 1 91 ? -0.623 -4.571 6.505 1.00 96.50 91 VAL A N 1
ATOM 764 C CA . VAL A 1 91 ? -0.882 -3.164 6.840 1.00 96.50 91 VAL A CA 1
ATOM 765 C C . VAL A 1 91 ? -1.237 -3.027 8.320 1.00 96.50 91 VAL A C 1
ATOM 767 O O . VAL A 1 91 ? -0.598 -2.239 9.015 1.00 96.50 91 VAL A O 1
ATOM 770 N N . ILE A 1 92 ? -2.169 -3.850 8.814 1.00 98.19 92 ILE A N 1
ATOM 771 C CA . ILE A 1 92 ? -2.545 -3.893 10.236 1.00 98.19 92 ILE A CA 1
ATOM 772 C C . ILE A 1 92 ? -1.304 -4.147 11.092 1.00 98.19 92 ILE A C 1
ATOM 774 O O . ILE A 1 92 ? -0.963 -3.338 11.947 1.00 98.19 92 ILE A O 1
ATOM 778 N N . SER A 1 93 ? -0.559 -5.212 10.788 1.00 97.94 93 SER A N 1
ATOM 779 C CA . SER A 1 93 ? 0.637 -5.599 11.543 1.00 97.94 93 SER A CA 1
ATOM 780 C C . SER A 1 93 ? 1.720 -4.518 11.545 1.00 97.94 93 SER A C 1
ATOM 782 O O . SER A 1 93 ? 2.424 -4.353 12.538 1.00 97.94 93 SER A O 1
ATOM 784 N N . ARG A 1 94 ? 1.885 -3.775 10.443 1.00 97.44 94 ARG A N 1
ATOM 785 C CA . ARG A 1 94 ? 2.852 -2.673 10.362 1.00 97.44 94 ARG A CA 1
ATOM 786 C C . ARG A 1 94 ? 2.448 -1.519 11.269 1.00 97.44 94 ARG A C 1
ATOM 788 O O . ARG A 1 94 ? 3.296 -1.023 12.005 1.00 97.44 94 ARG A O 1
ATOM 795 N N . PHE A 1 95 ? 1.178 -1.123 11.236 1.00 97.88 95 PHE A N 1
ATOM 796 C CA . PHE A 1 95 ? 0.675 -0.073 12.113 1.00 97.88 95 PHE A CA 1
ATOM 797 C C . PHE A 1 95 ? 0.761 -0.481 13.588 1.00 97.88 95 PHE A C 1
ATOM 799 O O . PHE A 1 95 ? 1.289 0.279 14.396 1.00 97.88 95 PHE A O 1
ATOM 806 N N . THR A 1 96 ? 0.374 -1.719 13.914 1.00 98.25 96 THR A N 1
ATOM 807 C CA . THR A 1 96 ? 0.561 -2.309 15.247 1.00 98.25 96 THR A CA 1
ATOM 808 C C . THR A 1 96 ? 2.016 -2.193 15.702 1.00 98.25 96 THR A C 1
ATOM 810 O O . THR A 1 96 ? 2.282 -1.666 16.777 1.00 98.25 96 THR A O 1
ATOM 813 N N . LYS A 1 97 ? 2.979 -2.600 14.865 1.00 97.94 97 LYS A N 1
ATOM 814 C CA . LYS A 1 97 ? 4.408 -2.496 15.195 1.00 97.94 97 LYS A CA 1
ATOM 815 C C . LYS A 1 97 ? 4.871 -1.056 15.402 1.00 97.94 97 LYS A C 1
ATOM 817 O O . LYS A 1 97 ? 5.676 -0.813 16.292 1.00 97.94 97 LYS A O 1
ATOM 822 N N . TRP A 1 98 ? 4.401 -0.101 14.600 1.00 97.50 98 TRP A N 1
ATOM 823 C CA . TRP A 1 98 ? 4.778 1.303 14.786 1.00 97.50 98 TRP A CA 1
ATOM 824 C C . TRP A 1 98 ? 4.348 1.850 16.141 1.00 97.50 98 TRP A C 1
ATOM 826 O O . TRP A 1 98 ? 5.131 2.565 16.759 1.00 97.50 98 TRP A O 1
ATOM 836 N N . ILE A 1 99 ? 3.150 1.489 16.601 1.00 97.62 99 ILE A N 1
ATOM 837 C CA . ILE A 1 99 ? 2.667 1.879 17.926 1.00 97.62 99 ILE A CA 1
ATOM 838 C C . ILE A 1 99 ? 3.483 1.182 19.017 1.00 97.62 99 ILE A C 1
ATOM 840 O O . ILE A 1 99 ? 3.968 1.855 19.917 1.00 97.62 99 ILE A O 1
ATOM 844 N N . GLN A 1 100 ? 3.712 -0.132 18.902 1.00 97.00 100 GLN A N 1
ATOM 845 C CA . GLN A 1 100 ? 4.525 -0.895 19.865 1.00 97.00 100 GLN A CA 1
ATOM 846 C C . GLN A 1 100 ? 5.938 -0.327 20.028 1.00 97.00 100 GLN A C 1
ATOM 848 O O . GLN A 1 100 ? 6.495 -0.340 21.119 1.00 97.00 100 GLN A O 1
ATOM 853 N N . MET A 1 101 ? 6.526 0.164 18.936 1.00 97.12 101 MET A N 1
ATOM 854 C CA . MET A 1 101 ? 7.855 0.777 18.938 1.00 97.12 101 MET A CA 1
ATOM 855 C C . MET A 1 101 ? 7.832 2.273 19.273 1.00 97.12 101 MET A C 1
ATOM 857 O O . MET A 1 101 ? 8.882 2.904 19.191 1.00 97.12 101 MET A O 1
ATOM 861 N N . GLN A 1 102 ? 6.659 2.852 19.558 1.00 95.38 102 GLN A N 1
ATOM 862 C CA . GLN A 1 102 ? 6.461 4.291 19.756 1.00 95.38 102 GLN A CA 1
ATOM 863 C C . GLN A 1 102 ? 7.189 5.124 18.691 1.00 95.38 102 GLN A C 1
ATOM 865 O O . GLN A 1 102 ? 7.974 6.027 18.974 1.00 95.38 102 GLN A O 1
ATOM 870 N N . SER A 1 103 ? 6.993 4.741 17.425 1.00 94.44 103 SER A N 1
ATOM 871 C CA . SER A 1 103 ? 7.828 5.219 16.328 1.00 94.44 103 SER A CA 1
ATOM 872 C C . SER A 1 103 ? 7.755 6.745 16.179 1.00 94.44 103 SER A C 1
ATOM 874 O O . SER A 1 103 ? 6.652 7.277 16.042 1.00 94.44 103 SER A O 1
ATOM 876 N N . PRO A 1 104 ? 8.896 7.455 16.056 1.00 91.06 104 PRO A N 1
ATOM 877 C CA . PRO A 1 104 ? 8.911 8.910 15.872 1.00 91.06 104 PRO A CA 1
ATOM 878 C C . PRO A 1 104 ? 8.297 9.359 14.534 1.00 91.06 104 PRO A C 1
ATOM 880 O O . PRO A 1 104 ? 8.045 10.541 14.326 1.00 91.06 104 PRO A O 1
ATOM 883 N N . GLN A 1 105 ? 8.041 8.423 13.612 1.00 89.81 105 GLN A N 1
ATOM 884 C CA . GLN A 1 105 ? 7.349 8.694 12.349 1.00 89.81 105 GLN A CA 1
ATOM 885 C C . GLN A 1 105 ? 5.835 8.897 12.532 1.00 89.81 105 GLN A C 1
ATOM 887 O O . GLN A 1 105 ? 5.181 9.398 11.616 1.00 89.81 105 GLN A O 1
ATOM 892 N N . LEU A 1 106 ? 5.264 8.520 13.685 1.00 93.88 106 LEU A N 1
ATOM 893 C CA . LEU A 1 106 ? 3.854 8.730 14.027 1.00 93.88 106 LEU A CA 1
ATOM 894 C C . LEU A 1 106 ? 3.591 10.193 14.408 1.00 93.88 106 LEU A C 1
ATOM 896 O O . LEU A 1 106 ? 3.269 10.515 15.546 1.00 93.88 106 LEU A O 1
ATOM 900 N N . THR A 1 107 ? 3.712 11.093 13.435 1.00 96.19 107 THR A N 1
ATOM 901 C CA . THR A 1 107 ? 3.237 12.475 13.579 1.00 96.19 107 THR A CA 1
ATOM 902 C C . THR A 1 107 ? 1.711 12.507 13.655 1.00 96.19 107 THR A C 1
ATOM 904 O O . THR A 1 107 ? 1.052 11.592 13.161 1.00 96.19 107 THR A O 1
ATOM 907 N N . VAL A 1 108 ? 1.128 13.584 14.189 1.00 96.19 108 VAL A N 1
ATOM 908 C CA . VAL A 1 108 ? -0.336 13.758 14.280 1.00 96.19 108 VAL A CA 1
ATOM 909 C C . VAL A 1 108 ? -1.045 13.526 12.935 1.00 96.19 108 VAL A C 1
ATOM 911 O O . VAL A 1 108 ? -1.991 12.744 12.839 1.00 96.19 108 VAL A O 1
ATOM 914 N N . GLN A 1 109 ? -0.509 14.093 11.847 1.00 95.19 109 GLN A N 1
ATOM 915 C CA . GLN A 1 109 ? -1.057 13.918 10.498 1.00 95.19 109 GLN A CA 1
ATOM 916 C C . GLN A 1 109 ? -0.919 12.477 9.997 1.00 95.19 109 GLN A C 1
ATOM 918 O O . GLN A 1 109 ? -1.799 11.963 9.301 1.00 95.19 109 GLN A O 1
ATOM 923 N N . PHE A 1 110 ? 0.207 11.825 10.297 1.00 95.56 110 PHE A N 1
ATOM 924 C CA . PHE A 1 110 ? 0.434 10.455 9.863 1.00 95.56 110 PHE A CA 1
ATOM 925 C C . PHE A 1 110 ? -0.451 9.476 10.633 1.00 95.56 110 PHE A C 1
ATOM 927 O O . PHE A 1 110 ? -1.070 8.611 10.013 1.00 95.56 110 PHE A O 1
ATOM 934 N N . LEU A 1 111 ? -0.584 9.665 11.947 1.00 97.00 111 LEU A N 1
ATOM 935 C CA . LEU A 1 111 ? -1.500 8.918 12.797 1.00 97.00 111 LEU A CA 1
ATOM 936 C C . LEU A 1 111 ? -2.938 9.035 12.282 1.00 97.00 111 LEU A C 1
ATOM 938 O O . LEU A 1 111 ? -3.567 8.006 12.064 1.00 97.00 111 LEU A O 1
ATOM 942 N N . GLY A 1 112 ? -3.425 10.240 11.967 1.00 97.19 112 GLY A N 1
ATOM 943 C CA . GLY A 1 112 ? -4.765 10.420 11.392 1.00 97.19 112 GLY A CA 1
ATOM 944 C C . GLY A 1 112 ? -4.983 9.667 10.082 1.00 97.19 112 GLY A C 1
ATOM 945 O O . GLY A 1 112 ? -6.014 9.020 9.890 1.00 97.19 112 GLY A O 1
ATOM 946 N N . LYS A 1 113 ? -3.984 9.636 9.192 1.00 96.44 113 LYS A N 1
ATOM 947 C CA . LYS A 1 113 ? -4.053 8.802 7.979 1.00 96.44 113 LYS A CA 1
ATOM 948 C C . LYS A 1 113 ? -4.123 7.310 8.314 1.00 96.44 113 LYS A C 1
ATOM 950 O O . LYS A 1 113 ? -4.875 6.582 7.667 1.00 96.44 113 LYS A O 1
ATOM 955 N N . GLN A 1 114 ? -3.360 6.847 9.307 1.00 97.19 114 GLN A N 1
ATOM 956 C CA . GLN A 1 114 ? -3.379 5.443 9.723 1.00 97.19 114 GLN A CA 1
ATOM 957 C C . GLN A 1 114 ? -4.690 5.054 10.413 1.00 97.19 114 GLN A C 1
ATOM 959 O O . GLN A 1 114 ? -5.212 3.983 10.116 1.00 97.19 114 GLN A O 1
ATOM 964 N N . LEU A 1 115 ? -5.261 5.910 11.264 1.00 97.50 115 LEU A N 1
ATOM 965 C CA . LEU A 1 115 ? -6.555 5.658 11.904 1.00 97.50 115 LEU A CA 1
ATOM 966 C C . LEU A 1 115 ? -7.668 5.533 10.861 1.00 97.50 115 LEU A C 1
ATOM 968 O O . LEU A 1 115 ? -8.401 4.548 10.874 1.00 97.50 115 LEU A O 1
ATOM 972 N N . ASN A 1 116 ? -7.722 6.446 9.888 1.00 97.38 116 ASN A N 1
ATOM 973 C CA . ASN A 1 116 ? -8.664 6.348 8.771 1.00 97.38 116 ASN A CA 1
ATOM 974 C C . ASN A 1 116 ? -8.475 5.059 7.964 1.00 97.38 116 ASN A C 1
ATOM 976 O O . ASN A 1 116 ? -9.444 4.378 7.624 1.00 97.38 116 ASN A O 1
ATOM 980 N N . LEU A 1 117 ? -7.223 4.681 7.693 1.00 97.19 117 LEU A N 1
ATOM 981 C CA . LEU A 1 117 ? -6.922 3.425 7.017 1.00 97.19 117 LEU A CA 1
ATOM 982 C C . LEU A 1 117 ? -7.404 2.214 7.830 1.00 97.19 117 LEU A C 1
ATOM 984 O O . LEU A 1 117 ? -8.045 1.332 7.265 1.00 97.19 117 LEU A O 1
ATOM 988 N N . MET A 1 118 ? -7.152 2.175 9.141 1.00 98.25 118 MET A N 1
ATOM 989 C CA . MET A 1 118 ? -7.595 1.075 10.003 1.00 98.25 118 MET A CA 1
ATOM 990 C C . MET A 1 118 ? -9.121 0.998 10.080 1.00 98.25 118 MET A C 1
ATOM 992 O O . MET A 1 118 ? -9.669 -0.096 9.969 1.00 98.25 118 MET A O 1
ATOM 996 N N . THR A 1 119 ? -9.809 2.136 10.190 1.00 97.88 119 THR A N 1
ATOM 997 C CA . THR A 1 119 ? -11.277 2.207 10.184 1.00 97.88 119 THR A CA 1
ATOM 998 C C . THR A 1 119 ? -11.856 1.677 8.874 1.00 97.88 119 THR A C 1
ATOM 1000 O O . THR A 1 119 ? -12.768 0.848 8.892 1.00 97.88 119 THR A O 1
ATOM 1003 N N . ASN A 1 120 ? -11.289 2.075 7.731 1.00 97.31 120 ASN A N 1
ATOM 1004 C CA . ASN A 1 120 ? -11.703 1.581 6.416 1.00 97.31 120 ASN A CA 1
ATOM 1005 C C . ASN A 1 120 ? -11.482 0.068 6.277 1.00 97.31 120 ASN A C 1
ATOM 1007 O O . ASN A 1 120 ? -12.361 -0.647 5.792 1.00 97.31 120 ASN A O 1
ATOM 1011 N N . LEU A 1 121 ? -10.333 -0.442 6.732 1.00 97.06 121 LEU A N 1
ATOM 1012 C CA . LEU A 1 121 ? -10.046 -1.877 6.717 1.00 97.06 121 LEU A CA 1
ATOM 1013 C C . LEU A 1 121 ? -10.999 -2.657 7.631 1.00 97.06 121 LEU A C 1
ATOM 1015 O O . LEU A 1 121 ? -11.507 -3.700 7.227 1.00 97.06 121 LEU A O 1
ATOM 1019 N N . ALA A 1 122 ? -11.272 -2.150 8.834 1.00 97.19 122 ALA A N 1
ATOM 1020 C CA . ALA A 1 122 ? -12.150 -2.805 9.798 1.00 97.19 122 ALA A CA 1
ATOM 1021 C C . ALA A 1 122 ? -13.628 -2.778 9.374 1.00 97.19 122 ALA A C 1
ATOM 1023 O O . ALA A 1 122 ? -14.380 -3.679 9.738 1.00 97.19 122 ALA A O 1
ATOM 1024 N N . THR A 1 123 ? -14.037 -1.776 8.592 1.00 96.81 123 THR A N 1
ATOM 1025 C CA . THR A 1 123 ? -15.416 -1.635 8.099 1.00 96.81 123 THR A CA 1
ATOM 1026 C C . THR A 1 123 ? -15.656 -2.466 6.842 1.00 96.81 123 THR A C 1
ATOM 1028 O O . THR A 1 123 ? -16.583 -3.269 6.799 1.00 96.81 123 THR A O 1
ATOM 1031 N N . SER A 1 124 ? -14.810 -2.306 5.823 1.00 96.25 124 SER A N 1
ATOM 1032 C CA . SER A 1 124 ? -15.079 -2.843 4.480 1.00 96.25 124 SER A CA 1
ATOM 1033 C C . SER A 1 124 ? -14.296 -4.116 4.160 1.00 96.25 124 SER A C 1
ATOM 1035 O O . SER A 1 124 ? -14.638 -4.834 3.223 1.00 96.25 124 SER A O 1
ATOM 1037 N N . TYR A 1 125 ? -13.242 -4.415 4.925 1.00 95.31 125 TYR A N 1
ATOM 1038 C CA . TYR A 1 125 ? -12.297 -5.490 4.612 1.00 95.31 125 TYR A CA 1
ATOM 1039 C C . TYR A 1 125 ? -11.976 -6.389 5.813 1.00 95.31 125 TYR A C 1
ATOM 1041 O O . TYR A 1 125 ? -10.941 -7.057 5.822 1.00 95.31 125 TYR A O 1
ATOM 1049 N N . TRP A 1 126 ? -12.868 -6.459 6.808 1.00 95.50 126 TRP A N 1
ATOM 1050 C CA . TRP A 1 126 ? -12.668 -7.226 8.045 1.00 95.50 126 TRP A CA 1
ATOM 1051 C C . TRP A 1 126 ? -12.199 -8.666 7.790 1.00 95.50 126 TRP A C 1
ATOM 1053 O O . TRP A 1 126 ? -11.168 -9.096 8.311 1.00 95.50 126 TRP A O 1
ATOM 1063 N N . ALA A 1 127 ? -12.913 -9.377 6.911 1.00 94.81 127 ALA A N 1
ATOM 1064 C CA . ALA A 1 127 ? -12.654 -10.775 6.565 1.00 94.81 127 ALA A CA 1
ATOM 1065 C C . ALA A 1 127 ? -11.356 -10.997 5.762 1.00 94.81 127 ALA A C 1
ATOM 1067 O O . ALA A 1 127 ? -10.951 -12.138 5.554 1.00 94.81 127 ALA A O 1
ATOM 1068 N N . LYS A 1 128 ? -10.694 -9.929 5.288 1.00 95.06 128 LYS A N 1
ATOM 1069 C CA . LYS A 1 128 ? -9.432 -10.016 4.531 1.00 95.06 128 LYS A CA 1
ATOM 1070 C C . LYS A 1 128 ? -8.191 -10.099 5.423 1.00 95.06 128 LYS A C 1
ATOM 1072 O O . LYS A 1 128 ? -7.092 -10.276 4.897 1.00 95.06 128 LYS A O 1
ATOM 1077 N N . ALA A 1 129 ? -8.342 -9.979 6.740 1.00 96.12 129 ALA A N 1
ATOM 1078 C CA . ALA A 1 129 ? -7.270 -10.198 7.702 1.00 96.12 129 ALA A CA 1
ATOM 1079 C C . ALA A 1 129 ? -7.711 -11.173 8.797 1.00 96.12 129 ALA A C 1
ATOM 1081 O O . ALA A 1 129 ? -8.882 -11.249 9.164 1.00 96.12 129 ALA A O 1
ATOM 1082 N N . LYS A 1 130 ? -6.757 -11.937 9.332 1.00 95.56 130 LYS A N 1
ATOM 1083 C CA . LYS A 1 130 ? -7.040 -12.916 10.386 1.00 95.56 130 LYS A CA 1
ATOM 1084 C C . LYS A 1 130 ? -7.421 -12.222 11.693 1.00 95.56 130 LYS A C 1
ATOM 1086 O O . LYS A 1 130 ? -6.798 -11.236 12.084 1.00 95.56 130 LYS A O 1
ATOM 1091 N N . LYS A 1 131 ? -8.344 -12.832 12.448 1.00 95.62 131 LYS A N 1
ATOM 1092 C CA . LYS A 1 131 ? -8.765 -12.384 13.794 1.00 95.62 131 LYS A CA 1
ATOM 1093 C C . LYS A 1 131 ? -7.583 -12.111 14.735 1.00 95.62 131 LYS A C 1
ATOM 1095 O O . LYS A 1 131 ? -7.611 -11.159 15.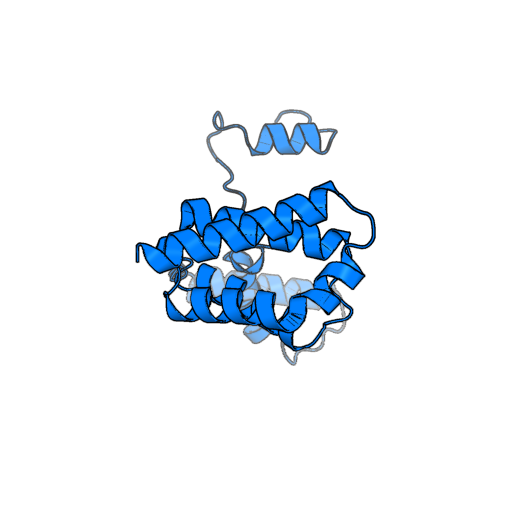506 1.00 95.62 131 LYS A O 1
ATOM 1100 N N . LYS A 1 132 ? -6.502 -12.897 14.629 1.00 96.50 132 LYS A N 1
ATOM 1101 C CA . LYS A 1 132 ? -5.256 -12.697 15.393 1.00 96.50 132 LYS A CA 1
ATOM 1102 C C . LYS A 1 132 ? -4.638 -11.309 15.176 1.00 96.50 132 LYS A C 1
ATOM 1104 O O . LYS A 1 132 ? -4.205 -10.696 16.145 1.00 96.50 132 LYS A O 1
ATOM 1109 N N . ALA A 1 133 ? -4.603 -10.815 13.940 1.00 97.69 133 ALA A N 1
ATOM 1110 C CA . ALA A 1 133 ? -4.031 -9.506 13.631 1.00 97.69 133 ALA A CA 1
ATOM 1111 C C . ALA A 1 133 ? -4.891 -8.368 14.201 1.00 97.69 133 ALA A C 1
ATOM 1113 O O . ALA A 1 133 ? -4.359 -7.432 14.792 1.00 97.69 133 ALA A O 1
ATOM 1114 N N . TRP A 1 134 ? -6.217 -8.493 14.106 1.00 98.06 134 TRP A N 1
ATOM 1115 C CA . TRP A 1 134 ? -7.154 -7.539 14.704 1.00 98.06 134 TRP A CA 1
ATOM 1116 C C . TRP A 1 134 ? -7.065 -7.497 16.231 1.00 98.06 134 TRP A C 1
ATOM 1118 O O . TRP A 1 134 ? -7.037 -6.414 16.810 1.00 98.06 134 TRP A O 1
ATOM 1128 N N . ASN A 1 135 ? -6.953 -8.660 16.881 1.00 97.75 135 ASN A N 1
ATOM 1129 C CA . ASN A 1 135 ? -6.720 -8.741 18.323 1.00 97.75 135 ASN A CA 1
ATOM 1130 C C . ASN A 1 135 ? -5.405 -8.063 18.724 1.00 97.75 135 ASN A C 1
ATOM 1132 O O . ASN A 1 135 ? -5.400 -7.261 19.651 1.00 97.75 135 ASN A O 1
ATOM 1136 N N . ALA A 1 136 ? -4.313 -8.332 18.001 1.00 98.19 136 ALA A N 1
ATOM 1137 C CA . ALA A 1 136 ? -3.022 -7.704 18.275 1.00 98.19 136 ALA A CA 1
ATOM 1138 C C . ALA A 1 136 ? -3.091 -6.173 18.163 1.00 98.19 136 ALA A C 1
ATOM 1140 O O . ALA A 1 136 ? -2.569 -5.475 19.034 1.00 98.19 136 ALA A O 1
ATOM 1141 N N . LEU A 1 137 ? -3.776 -5.651 17.135 1.00 98.44 137 LEU A N 1
ATOM 1142 C CA . LEU A 1 137 ? -4.008 -4.215 16.994 1.00 98.44 137 LEU A CA 1
ATOM 1143 C C . LEU A 1 137 ? -4.822 -3.661 18.167 1.00 98.44 137 LEU A C 1
ATOM 1145 O O . LEU A 1 137 ? -4.372 -2.706 18.789 1.00 98.44 137 LEU A O 1
ATOM 1149 N N . LYS A 1 138 ? -5.970 -4.267 18.503 1.00 98.06 138 LYS A N 1
ATOM 1150 C CA . LYS A 1 138 ? -6.811 -3.830 19.630 1.00 98.06 138 LYS A CA 1
ATOM 1151 C C . LYS A 1 138 ? -6.004 -3.747 20.927 1.00 98.06 138 LYS A C 1
ATOM 1153 O O . LYS A 1 138 ? -6.013 -2.706 21.571 1.00 98.06 138 LYS A O 1
ATOM 1158 N N . THR A 1 139 ? -5.294 -4.816 21.285 1.00 97.94 139 THR A N 1
ATOM 1159 C CA . THR A 1 139 ? -4.477 -4.861 22.505 1.00 97.94 139 THR A CA 1
ATOM 1160 C C . THR A 1 139 ? -3.399 -3.781 22.491 1.00 97.94 139 THR A C 1
ATOM 1162 O O . THR A 1 139 ? -3.265 -3.038 23.453 1.00 97.94 139 THR A O 1
ATOM 1165 N N . THR A 1 140 ? -2.702 -3.609 21.366 1.00 98.00 140 THR A N 1
ATOM 1166 C CA . THR A 1 140 ? -1.651 -2.590 21.239 1.00 98.00 140 THR A CA 1
ATOM 1167 C C . THR A 1 140 ? -2.192 -1.166 21.387 1.00 98.00 140 THR A C 1
ATOM 1169 O O . THR A 1 140 ? -1.543 -0.347 22.032 1.00 98.00 140 THR A O 1
ATOM 1172 N N . LEU A 1 141 ? -3.365 -0.856 20.817 1.00 97.56 141 LEU A N 1
ATOM 1173 C CA . LEU A 1 141 ? -3.997 0.462 20.970 1.00 97.56 141 LEU A CA 1
ATOM 1174 C C . LEU A 1 141 ? -4.379 0.731 22.432 1.00 97.56 141 LEU A C 1
ATOM 1176 O O . LEU A 1 141 ? -4.225 1.855 22.893 1.00 97.56 141 LEU A O 1
ATOM 1180 N N . GLN A 1 142 ? -4.834 -0.296 23.158 1.00 95.94 142 GLN A N 1
ATOM 1181 C CA . GLN A 1 142 ? -5.184 -0.192 24.579 1.00 95.94 142 GLN A CA 1
ATOM 1182 C C . GLN A 1 142 ? -3.949 -0.006 25.470 1.00 95.94 142 GLN A C 1
ATOM 1184 O O . GLN A 1 142 ? -3.961 0.822 26.372 1.00 95.94 142 GLN A O 1
ATOM 1189 N N . GLU A 1 143 ? -2.877 -0.754 25.211 1.00 97.25 143 GLU A N 1
ATOM 1190 C CA . GLU A 1 143 ? -1.634 -0.688 25.993 1.00 97.25 143 GLU A CA 1
ATOM 1191 C C . GLU A 1 143 ? -0.839 0.605 25.754 1.00 97.25 143 GLU A C 1
ATOM 1193 O O . GLU A 1 143 ? -0.051 1.007 26.604 1.00 97.25 143 GLU A O 1
ATOM 1198 N N . ASN A 1 144 ? -1.042 1.268 24.611 1.00 97.25 144 ASN A N 1
ATOM 1199 C CA . ASN A 1 144 ? -0.324 2.487 24.219 1.00 97.25 144 ASN A CA 1
ATOM 1200 C C . ASN A 1 144 ? -1.244 3.717 24.147 1.00 97.25 144 ASN A C 1
ATOM 1202 O O . ASN A 1 144 ? -0.941 4.674 23.433 1.00 97.25 144 ASN A O 1
ATOM 1206 N N . ASP A 1 145 ? -2.362 3.691 24.873 1.00 96.19 145 ASP A N 1
ATOM 1207 C CA . ASP A 1 145 ? -3.380 4.745 24.871 1.00 96.19 145 ASP A CA 1
ATOM 1208 C C . ASP A 1 145 ? -2.792 6.124 25.222 1.00 96.19 145 ASP A C 1
ATOM 1210 O O . ASP A 1 145 ? -2.985 7.082 24.477 1.00 96.19 145 ASP A O 1
ATOM 1214 N N . GLU A 1 146 ? -1.977 6.209 26.277 1.00 95.88 146 GLU A N 1
ATOM 1215 C CA . GLU A 1 146 ? -1.327 7.460 26.700 1.00 95.88 146 GLU A CA 1
ATOM 1216 C C . GLU A 1 146 ? -0.348 8.007 25.652 1.00 95.88 146 GLU A C 1
ATOM 1218 O O . GLU A 1 146 ? -0.330 9.204 25.371 1.00 95.88 146 GLU A O 1
ATOM 1223 N N . PHE A 1 147 ? 0.434 7.134 25.010 1.00 96.56 147 PHE A N 1
ATOM 1224 C CA . PHE A 1 147 ? 1.340 7.536 23.930 1.00 96.56 147 PHE A CA 1
ATOM 1225 C C . PHE A 1 147 ? 0.564 8.095 22.729 1.00 96.56 147 PHE A C 1
ATOM 1227 O O . PHE A 1 147 ? 0.911 9.147 22.191 1.00 96.56 147 PHE A O 1
ATOM 1234 N N . ILE A 1 148 ? -0.512 7.413 22.327 1.00 97.00 148 ILE A N 1
ATOM 1235 C CA . ILE A 1 148 ? -1.357 7.835 21.206 1.00 97.00 148 ILE A CA 1
ATOM 1236 C C . ILE A 1 148 ? -2.047 9.163 21.532 1.00 97.00 148 ILE A C 1
ATOM 1238 O O . ILE A 1 148 ? -1.994 10.081 20.715 1.00 97.00 148 ILE A O 1
ATOM 1242 N N . LYS A 1 149 ? -2.622 9.310 22.731 1.00 96.19 149 LYS A N 1
ATOM 1243 C CA . LYS A 1 149 ? -3.200 10.577 23.206 1.00 96.19 149 LYS A CA 1
ATOM 1244 C C . LYS A 1 149 ? -2.168 11.703 23.238 1.00 96.19 149 LYS A C 1
ATOM 1246 O O . LYS A 1 149 ? -2.490 12.821 22.848 1.00 96.19 149 LYS A O 1
ATOM 1251 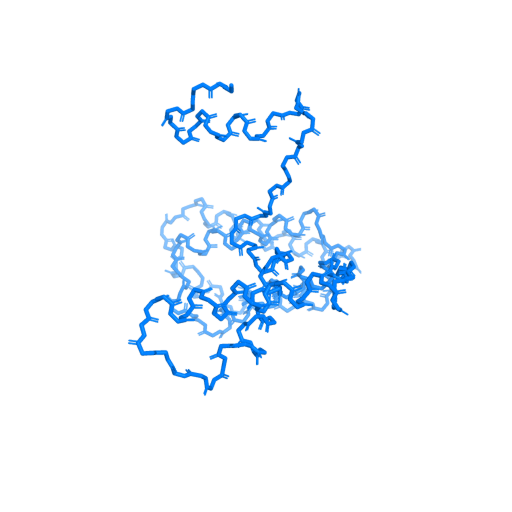N N . GLY A 1 150 ? -0.923 11.405 23.608 1.00 97.00 150 GLY A N 1
ATOM 1252 C CA . GLY A 1 150 ? 0.189 12.355 23.549 1.00 97.00 150 GLY A CA 1
ATOM 1253 C C . GLY A 1 150 ? 0.480 12.870 22.134 1.00 97.00 150 GLY A C 1
ATOM 1254 O O . GLY A 1 150 ? 0.786 14.049 21.969 1.00 97.00 150 GLY A O 1
ATOM 1255 N N . ILE A 1 151 ? 0.337 12.025 21.105 1.00 96.38 151 ILE A N 1
ATOM 1256 C CA . ILE A 1 151 ? 0.457 12.442 19.695 1.00 96.38 151 ILE A CA 1
ATOM 1257 C C . ILE A 1 151 ? -0.762 13.258 19.248 1.00 96.38 151 ILE A C 1
ATOM 1259 O O . ILE A 1 151 ? -0.608 14.227 18.504 1.00 96.38 151 ILE A O 1
ATOM 1263 N N . ILE A 1 152 ? -1.964 12.842 19.655 1.00 97.06 152 ILE A N 1
ATOM 1264 C CA . ILE A 1 152 ? -3.223 13.502 19.287 1.00 97.06 152 ILE A CA 1
ATOM 1265 C C . ILE A 1 152 ? -3.286 14.920 19.872 1.00 97.06 152 ILE A C 1
ATOM 1267 O O . ILE A 1 152 ? -3.718 15.854 19.196 1.00 97.06 152 ILE A O 1
ATOM 1271 N N . GLY A 1 153 ? -2.817 15.101 21.108 1.00 95.69 153 GLY A N 1
ATOM 1272 C CA . GLY A 1 153 ? -2.837 16.390 21.787 1.00 95.69 153 GLY A CA 1
ATOM 1273 C C . GLY A 1 153 ? -4.267 16.907 21.968 1.00 95.69 153 GLY A C 1
ATOM 1274 O O . GLY A 1 153 ? -5.114 16.213 22.521 1.00 95.69 153 GLY A O 1
ATOM 1275 N N . ALA A 1 154 ? -4.529 18.130 21.504 1.00 94.25 154 ALA A N 1
ATOM 1276 C CA . ALA A 1 154 ? -5.834 18.791 21.613 1.00 94.25 154 ALA A CA 1
ATOM 1277 C C . ALA A 1 154 ? -6.732 18.612 20.369 1.00 94.25 154 ALA A C 1
ATOM 1279 O O . ALA A 1 154 ? -7.723 19.324 20.222 1.00 94.25 154 ALA A O 1
ATOM 1280 N N . ASP A 1 155 ? -6.382 17.710 19.447 1.00 96.19 155 ASP A N 1
ATOM 1281 C CA . ASP A 1 155 ? -7.189 17.446 18.253 1.00 96.19 155 ASP A CA 1
ATOM 1282 C C . ASP A 1 155 ? -8.425 16.593 18.613 1.00 96.19 155 ASP A C 1
ATOM 1284 O O . ASP A 1 155 ? -8.347 15.373 18.808 1.00 96.19 155 ASP A O 1
ATOM 1288 N N . GLU A 1 156 ? -9.578 17.254 18.753 1.00 95.56 156 GLU A N 1
ATOM 1289 C CA . GLU A 1 156 ? -10.852 16.622 19.127 1.00 95.56 156 GLU A CA 1
ATOM 1290 C C . GLU A 1 156 ? -11.378 15.655 18.056 1.00 95.56 156 GLU A C 1
ATOM 1292 O O . GLU A 1 156 ? -11.932 14.599 18.386 1.00 95.56 156 GLU A O 1
ATOM 1297 N N . ASP A 1 157 ? -11.185 15.981 16.776 1.00 96.06 157 ASP A N 1
ATOM 1298 C CA . ASP A 1 157 ? -11.615 15.127 15.667 1.00 96.06 157 ASP A CA 1
ATOM 1299 C C . ASP A 1 157 ? -10.805 13.831 15.669 1.00 96.06 157 ASP A C 1
ATOM 1301 O O . ASP A 1 157 ? -11.361 12.730 15.655 1.00 96.06 157 ASP A O 1
ATOM 1305 N N . LEU A 1 158 ? -9.485 13.941 15.802 1.00 96.12 158 LEU A N 1
ATOM 1306 C CA . LEU A 1 158 ? -8.604 12.785 15.844 1.00 96.12 158 LEU A CA 1
ATOM 1307 C C . LEU A 1 158 ? -8.818 11.935 17.107 1.00 96.12 158 LEU A C 1
ATOM 1309 O O . LEU A 1 158 ? -8.802 10.702 17.030 1.00 96.12 158 LEU A O 1
ATOM 1313 N N . SER A 1 159 ? -9.103 12.571 18.248 1.00 96.94 159 SER A N 1
ATOM 1314 C CA . SER A 1 159 ? -9.527 11.883 19.478 1.00 96.94 159 SER A CA 1
ATOM 1315 C C . SER A 1 159 ? -10.800 11.064 19.249 1.00 96.94 159 SER A C 1
ATOM 1317 O O . SER A 1 159 ? -10.881 9.892 19.632 1.00 96.94 159 SER A O 1
ATOM 1319 N N . THR A 1 160 ? -11.779 11.653 18.560 1.00 97.00 160 THR A N 1
ATOM 1320 C CA . THR A 1 160 ? -13.043 10.998 18.207 1.00 97.00 160 THR A CA 1
ATOM 1321 C C . THR A 1 160 ? -12.817 9.840 17.234 1.00 97.00 160 THR A C 1
ATOM 1323 O O . THR A 1 160 ? -13.352 8.748 17.437 1.00 97.00 160 THR A O 1
ATOM 1326 N N . GLN A 1 161 ? -11.978 10.025 16.210 1.00 96.69 161 GLN A N 1
ATOM 1327 C CA . GLN A 1 161 ? -11.601 8.966 15.268 1.00 96.69 161 GLN A CA 1
ATOM 1328 C C . GLN A 1 161 ? -10.945 7.778 15.985 1.00 96.69 161 GLN A C 1
ATOM 1330 O O . GLN A 1 161 ? -11.289 6.625 15.711 1.00 96.69 161 GLN A O 1
ATOM 1335 N N . PHE A 1 162 ? -10.033 8.043 16.923 1.00 97.81 162 PHE A N 1
ATOM 1336 C CA . PHE A 1 162 ? -9.366 7.004 17.704 1.00 97.81 162 PHE A CA 1
ATOM 1337 C C . PHE A 1 162 ? -10.350 6.223 18.588 1.00 97.81 162 PHE A C 1
ATOM 1339 O O . PHE A 1 162 ? -10.343 4.988 18.584 1.00 97.81 162 PHE A O 1
ATOM 1346 N N . LEU A 1 163 ? -11.251 6.921 19.288 1.00 97.12 163 LEU A N 1
ATOM 1347 C CA . LEU A 1 163 ? -12.299 6.290 20.093 1.00 97.12 163 LEU A CA 1
ATOM 1348 C C . LEU A 1 163 ? -13.233 5.424 19.233 1.00 97.12 163 LEU A C 1
ATOM 1350 O O . LEU A 1 163 ? -13.525 4.277 19.583 1.00 97.12 163 LEU A O 1
ATOM 1354 N N . ASN A 1 164 ? -13.660 5.944 18.081 1.00 97.44 164 ASN A N 1
ATOM 1355 C CA . ASN A 1 164 ? -14.524 5.230 17.146 1.00 97.44 164 ASN A CA 1
ATOM 1356 C C . ASN A 1 164 ? -13.866 3.951 16.623 1.00 97.44 164 ASN A C 1
ATOM 1358 O O . ASN A 1 164 ? -14.519 2.906 16.577 1.00 97.44 164 ASN A O 1
ATOM 1362 N N . LEU A 1 165 ? -12.573 4.000 16.288 1.00 97.69 165 LEU A N 1
ATOM 1363 C CA . LEU A 1 165 ? -11.824 2.813 15.884 1.00 97.69 165 LEU A CA 1
ATOM 1364 C C . LEU A 1 165 ? -11.773 1.770 17.009 1.00 97.69 165 LEU A C 1
ATOM 1366 O O . LEU A 1 165 ? -12.059 0.598 16.763 1.00 97.69 165 LEU A O 1
ATOM 1370 N N . ASN A 1 166 ? -11.460 2.172 18.244 1.00 97.25 166 ASN A N 1
ATOM 1371 C CA . ASN A 1 166 ? -11.425 1.254 19.387 1.00 97.25 166 ASN A CA 1
ATOM 1372 C C . ASN A 1 166 ? -12.781 0.565 19.618 1.00 97.25 166 ASN A C 1
ATOM 1374 O O . ASN A 1 166 ? -12.837 -0.655 19.809 1.00 97.25 166 ASN A O 1
ATOM 1378 N N . ASN A 1 167 ? -13.877 1.321 19.535 1.00 96.94 167 ASN A N 1
ATOM 1379 C CA . ASN A 1 167 ? -15.233 0.786 19.659 1.00 96.94 167 ASN A CA 1
ATOM 1380 C C . ASN A 1 167 ? -15.583 -0.170 18.510 1.00 96.94 167 ASN A C 1
ATOM 1382 O O . ASN A 1 167 ? -16.135 -1.247 18.747 1.00 96.94 167 ASN A O 1
ATOM 1386 N N . LEU A 1 168 ? -15.214 0.182 17.275 1.00 97.25 168 LEU A N 1
ATOM 1387 C CA . LEU A 1 168 ? -15.419 -0.658 16.096 1.00 97.25 168 LEU A CA 1
ATOM 1388 C C . LEU A 1 168 ? -14.687 -1.999 16.222 1.00 97.25 168 LEU A C 1
ATOM 1390 O O . LEU A 1 168 ? -15.290 -3.050 16.004 1.00 97.25 168 LEU A O 1
ATOM 1394 N N . LEU A 1 169 ? -13.408 -1.976 16.610 1.00 97.06 169 LEU A N 1
ATOM 1395 C CA . LEU A 1 169 ? -12.613 -3.190 16.801 1.00 97.06 169 LEU A CA 1
ATOM 1396 C C . LEU A 1 169 ? -13.199 -4.074 17.902 1.00 97.06 169 LEU A C 1
ATOM 1398 O O . LEU A 1 169 ? -13.277 -5.290 17.731 1.00 97.06 169 LEU A O 1
ATOM 1402 N N . ARG A 1 170 ? -13.637 -3.476 19.017 1.00 95.69 170 ARG A N 1
ATOM 1403 C CA . ARG A 1 170 ? -14.279 -4.205 20.115 1.00 95.69 170 ARG A CA 1
ATOM 1404 C C . ARG A 1 170 ? -15.537 -4.927 19.640 1.00 95.69 170 ARG A C 1
ATOM 1406 O O . ARG A 1 170 ? -15.612 -6.142 19.794 1.00 95.69 170 ARG A O 1
ATOM 1413 N N . ARG A 1 171 ? -16.452 -4.200 18.992 1.00 96.06 171 ARG A N 1
ATOM 1414 C CA . ARG A 1 171 ? -17.706 -4.747 18.463 1.00 96.06 171 ARG A CA 1
ATOM 1415 C C . ARG A 1 171 ? -17.461 -5.873 17.461 1.00 96.06 171 ARG A C 1
ATOM 1417 O O . ARG A 1 171 ? -18.065 -6.933 17.565 1.00 96.06 171 ARG A O 1
ATOM 1424 N N . ASN A 1 172 ? -16.566 -5.666 16.497 1.00 94.81 172 ASN A N 1
ATOM 1425 C CA . ASN A 1 172 ? -16.313 -6.667 15.462 1.00 94.81 172 ASN A CA 1
ATOM 1426 C C . ASN A 1 172 ? -15.681 -7.949 16.035 1.00 94.81 172 ASN A C 1
ATOM 1428 O O . ASN A 1 172 ? -15.975 -9.039 15.552 1.00 94.81 172 ASN A O 1
ATOM 1432 N N . LEU A 1 173 ? -14.839 -7.837 17.070 1.00 93.94 173 LEU A N 1
ATOM 1433 C CA . LEU A 1 173 ? -14.218 -8.993 17.727 1.00 93.94 173 LEU A CA 1
ATOM 1434 C C . LEU A 1 173 ? -15.172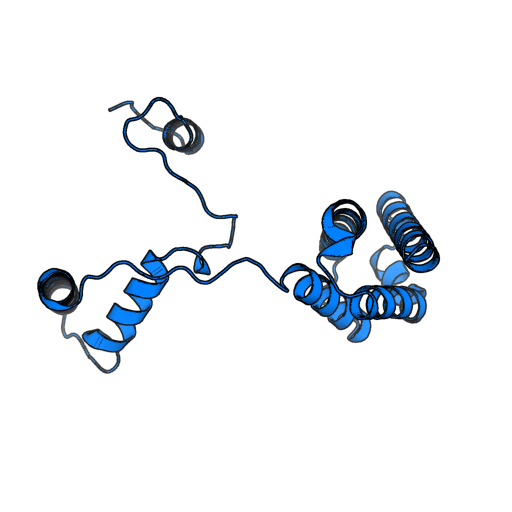 -9.772 18.636 1.00 93.94 173 LEU A C 1
ATOM 1436 O O . LEU A 1 173 ? -14.955 -10.968 18.806 1.00 93.94 173 LEU A O 1
ATOM 1440 N N . GLU A 1 174 ? -16.189 -9.119 19.204 1.00 90.38 174 GLU A N 1
ATOM 1441 C CA . GLU A 1 174 ? -17.238 -9.766 20.008 1.00 90.38 174 GLU A CA 1
ATOM 1442 C C . GLU A 1 174 ? -18.202 -10.600 19.147 1.00 90.38 174 GLU A C 1
ATOM 1444 O O . GLU A 1 174 ? -18.726 -11.603 19.621 1.00 90.38 174 GLU A O 1
ATOM 1449 N N . VAL A 1 175 ? -18.414 -10.207 17.884 1.00 83.00 175 VAL A N 1
ATOM 1450 C CA . VAL A 1 175 ? -19.339 -10.880 16.949 1.00 83.00 175 VAL A CA 1
ATOM 1451 C C . VAL A 1 175 ? -18.648 -11.950 16.080 1.00 83.00 175 VAL A C 1
ATOM 1453 O O . VAL A 1 175 ? -19.314 -12.852 15.575 1.00 83.00 175 VAL A O 1
ATOM 1456 N N . SER A 1 176 ? -17.323 -11.867 15.889 1.00 73.31 176 SER A N 1
ATOM 1457 C CA . SER A 1 176 ? -16.503 -12.877 15.174 1.00 73.31 176 SER A CA 1
ATOM 1458 C C . SER A 1 176 ? -16.025 -14.001 16.082 1.00 73.31 176 S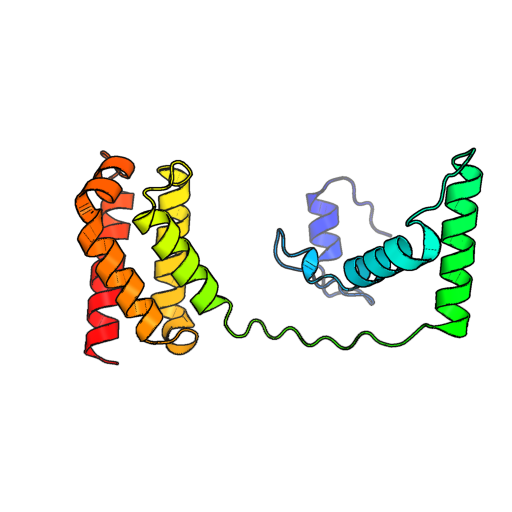ER A C 1
ATOM 1460 O O . SER A 1 176 ? -15.437 -14.980 15.572 1.00 73.31 176 SER A O 1
#

Sequence (176 aa):
LPTLKTQQDRRQWLESPEKRIVFHFLPTHGSWLNLIEIWFGILQQKALKDESFISDTDLKNRIISYTATWNNDFAHPFKFSYTGEGLHEKVISRFTKWIQMQSPQLTVQFLGKQLNLMTNLATSYWAKAKKKAWNALKTTLQENDEFIKGIIGADEDLSTQFLNLNNLLRRNLEVS

Foldseek 3Di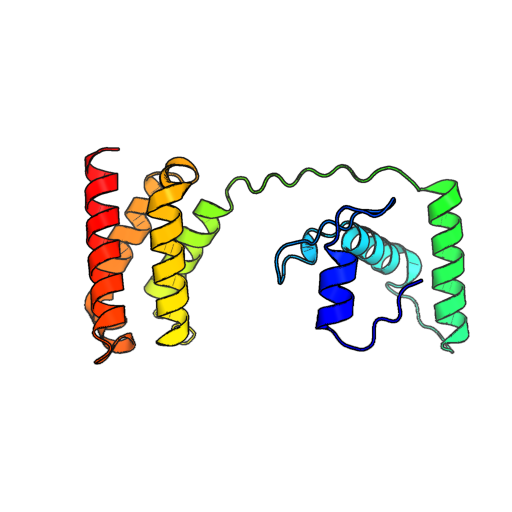:
DDDQDDPVSVVVVQCDPPDPDHDDDDPVVVCVLPVVVVVVVVCCVPQPPPDDDPDPVRVVCSSVVVVVCCVPPPDDDDDDPDPCQCVLLVLLVVVLVCLVVLPPVPALVNVLVSLVVLVCCLPPPVVSHDLVSLVSSLVSCVVSVVSVCVRNPPVPVSVVSSVVSNVSSVVSSVVD

Organism: NCBI:txid412755

InterPro domains:
  IPR038717 Tc1-like transposase, DDE domain [PF13358] (8-59)